Protein AF-A0A024H2S4-F1 (afdb_monomer_lite)

Structure (mmCIF, N/CA/C/O backbone):
data_AF-A0A024H2S4-F1
#
_entry.id   AF-A0A024H2S4-F1
#
loop_
_atom_site.group_PDB
_atom_site.id
_atom_site.type_symbol
_atom_site.label_atom_id
_atom_site.label_alt_id
_atom_site.label_comp_id
_atom_site.label_asym_id
_atom_site.label_entity_id
_atom_site.label_seq_id
_atom_site.pdbx_PDB_ins_code
_atom_site.Cartn_x
_atom_site.Cartn_y
_atom_site.Cartn_z
_atom_site.occupancy
_atom_site.B_iso_or_equiv
_atom_site.auth_seq_id
_atom_site.auth_comp_id
_atom_site.auth_asym_id
_atom_site.auth_atom_id
_atom_site.pdbx_PDB_model_num
ATOM 1 N N . MET A 1 1 ? -3.985 2.966 -21.487 1.00 34.06 1 MET A N 1
ATOM 2 C CA . MET A 1 1 ? -3.892 1.586 -22.014 1.00 34.06 1 MET A CA 1
ATOM 3 C C . MET A 1 1 ? -3.085 0.798 -20.993 1.00 34.06 1 MET A C 1
ATOM 5 O O . MET A 1 1 ? -1.901 1.056 -20.863 1.00 34.06 1 MET A O 1
ATOM 9 N N . VAL A 1 2 ? -3.737 -0.031 -20.172 1.00 45.00 2 VAL A N 1
ATOM 10 C CA . VAL A 1 2 ? -3.063 -0.797 -19.108 1.00 45.00 2 VAL A CA 1
ATOM 11 C C . VAL A 1 2 ? -2.401 -2.005 -19.764 1.00 45.00 2 VAL A C 1
ATOM 13 O O . VAL A 1 2 ? -3.097 -2.835 -20.349 1.00 45.00 2 VAL A O 1
ATOM 16 N N . SER A 1 3 ? -1.070 -2.065 -19.734 1.00 44.25 3 SER A N 1
ATOM 17 C CA . SER A 1 3 ? -0.291 -3.167 -20.304 1.00 44.25 3 SER A CA 1
ATOM 18 C C . SER A 1 3 ? -0.513 -4.434 -19.476 1.00 44.25 3 SER A C 1
ATOM 20 O O . SER A 1 3 ? 0.193 -4.680 -18.503 1.00 44.25 3 SER A O 1
ATOM 22 N N . ARG A 1 4 ? -1.513 -5.236 -19.846 1.00 54.16 4 ARG A N 1
ATOM 23 C CA . ARG A 1 4 ? -1.665 -6.604 -19.339 1.00 54.16 4 ARG A CA 1
ATOM 24 C C . ARG A 1 4 ? -0.560 -7.465 -19.973 1.00 54.16 4 ARG A C 1
ATOM 26 O O . ARG A 1 4 ? -0.227 -7.255 -21.134 1.00 54.16 4 ARG A O 1
ATOM 33 N N . ASP A 1 5 ? 0.036 -8.369 -19.195 1.00 61.09 5 ASP A N 1
ATOM 34 C CA . ASP A 1 5 ? 1.024 -9.376 -19.638 1.00 61.09 5 ASP A CA 1
ATOM 35 C C . ASP A 1 5 ? 2.490 -8.941 -19.865 1.00 61.09 5 ASP A C 1
ATOM 37 O O . ASP A 1 5 ? 3.237 -9.627 -20.564 1.00 61.09 5 ASP A O 1
ATOM 41 N N . ARG A 1 6 ? 2.964 -7.855 -19.237 1.00 72.56 6 ARG A N 1
ATOM 42 C CA . ARG A 1 6 ? 4.378 -7.434 -19.328 1.00 72.56 6 ARG A CA 1
ATOM 43 C C . ARG A 1 6 ? 5.172 -7.738 -18.053 1.00 72.56 6 ARG A C 1
ATOM 45 O O . ARG A 1 6 ? 4.699 -7.512 -16.945 1.00 72.56 6 ARG A O 1
ATOM 52 N N . PHE A 1 7 ? 6.401 -8.229 -18.229 1.00 78.62 7 PHE A N 1
ATOM 53 C CA . PHE A 1 7 ? 7.403 -8.308 -17.166 1.00 78.62 7 PHE A CA 1
ATOM 54 C C . PHE A 1 7 ? 8.034 -6.936 -16.923 1.00 78.62 7 PHE A C 1
ATOM 56 O O . PHE A 1 7 ? 8.506 -6.310 -17.873 1.00 78.62 7 PHE A O 1
ATOM 63 N N . VAL A 1 8 ? 8.076 -6.508 -15.662 1.00 81.12 8 VAL A N 1
ATOM 64 C CA . VAL A 1 8 ? 8.653 -5.223 -15.261 1.00 81.12 8 VAL A CA 1
ATOM 65 C C . VAL A 1 8 ? 9.891 -5.469 -14.409 1.00 81.12 8 VAL A C 1
ATOM 67 O O . VAL A 1 8 ? 9.797 -6.091 -13.351 1.00 81.12 8 VAL A O 1
ATOM 70 N N . SER A 1 9 ? 11.048 -4.995 -14.875 1.00 85.38 9 SER A N 1
ATOM 71 C CA . SER A 1 9 ? 12.319 -5.092 -14.141 1.00 85.38 9 SER A CA 1
ATOM 72 C C . SER A 1 9 ? 12.589 -3.801 -13.389 1.00 85.38 9 SER A C 1
ATOM 74 O O . SER A 1 9 ? 12.451 -2.736 -13.988 1.00 85.38 9 SER A O 1
ATOM 76 N N . LYS A 1 10 ? 13.024 -3.906 -12.128 1.00 86.00 10 LYS A N 1
ATOM 77 C CA . LYS A 1 10 ? 13.322 -2.759 -11.255 1.00 86.00 10 LYS A CA 1
ATOM 78 C C . LYS A 1 10 ? 12.230 -1.676 -11.299 1.00 86.00 10 LYS A C 1
ATOM 80 O O . LYS A 1 10 ? 12.514 -0.531 -11.651 1.00 86.00 10 LYS A O 1
ATOM 85 N N . PRO A 1 11 ? 10.964 -2.049 -11.051 1.00 88.56 11 PRO A N 1
ATOM 86 C CA . PRO A 1 11 ? 9.894 -1.074 -10.942 1.00 88.56 11 PRO A CA 1
ATOM 87 C C . PRO A 1 11 ? 10.147 -0.096 -9.794 1.00 88.56 11 PRO A C 1
ATOM 89 O O . PRO A 1 11 ? 10.623 -0.482 -8.728 1.00 88.56 11 PRO A O 1
ATOM 92 N N . HIS A 1 12 ? 9.712 1.140 -9.997 1.00 90.06 12 HIS A N 1
ATOM 93 C CA . HIS A 1 12 ? 9.472 2.104 -8.937 1.00 90.06 12 HIS A CA 1
ATOM 94 C C . HIS A 1 12 ? 7.982 2.454 -8.977 1.00 90.06 12 HIS A C 1
ATOM 96 O O . HIS A 1 12 ? 7.507 3.126 -9.895 1.00 90.06 12 HIS A O 1
ATOM 102 N N . LEU A 1 13 ? 7.227 1.914 -8.024 1.00 90.75 13 LEU A N 1
ATOM 103 C CA . LEU A 1 13 ? 5.778 2.061 -7.946 1.00 90.75 13 LEU A CA 1
ATOM 104 C C . LEU A 1 13 ? 5.420 2.908 -6.731 1.00 90.75 13 LEU A C 1
ATOM 106 O O . LEU A 1 13 ? 5.678 2.510 -5.603 1.00 90.75 13 LEU A O 1
ATOM 110 N N . ILE A 1 14 ? 4.789 4.047 -6.973 1.00 92.31 14 ILE A N 1
ATOM 111 C CA . ILE A 1 14 ? 4.238 4.920 -5.940 1.00 92.31 14 ILE A CA 1
ATOM 112 C C . ILE A 1 14 ? 2.731 4.693 -5.910 1.00 92.31 14 ILE A C 1
ATOM 114 O O . ILE A 1 14 ? 2.076 4.758 -6.952 1.00 92.31 14 ILE A O 1
ATOM 118 N N . VAL A 1 15 ? 2.187 4.413 -4.732 1.00 93.69 15 VAL A N 1
ATOM 119 C CA . VAL A 1 15 ? 0.759 4.231 -4.477 1.00 93.69 15 VAL A CA 1
ATOM 120 C C . VAL A 1 15 ? 0.326 5.267 -3.451 1.00 93.69 15 VAL A C 1
ATOM 122 O O . VAL A 1 15 ? 0.840 5.292 -2.336 1.00 93.69 15 VAL A O 1
ATOM 125 N N . THR A 1 16 ? -0.631 6.109 -3.818 1.00 93.38 16 THR A N 1
ATOM 126 C CA . THR A 1 16 ? -1.134 7.195 -2.980 1.00 93.38 16 THR A CA 1
ATOM 127 C C . THR A 1 16 ? -2.583 6.920 -2.603 1.00 93.38 16 THR A C 1
ATOM 129 O O . THR A 1 16 ? -3.462 6.837 -3.461 1.00 93.38 16 THR A O 1
ATOM 132 N N . PHE A 1 17 ? -2.837 6.789 -1.306 1.00 93.88 17 PHE A N 1
ATOM 133 C CA . PHE A 1 17 ? -4.153 6.628 -0.704 1.00 93.88 17 PHE A CA 1
ATOM 134 C C . PHE A 1 17 ? -4.661 7.995 -0.252 1.00 93.88 17 PHE A C 1
ATOM 136 O O . PHE A 1 17 ? -4.113 8.598 0.672 1.00 93.88 17 PHE A O 1
ATOM 143 N N . HIS A 1 18 ? -5.706 8.490 -0.910 1.00 93.69 18 HIS A N 1
ATOM 144 C CA . HIS A 1 18 ? -6.192 9.841 -0.661 1.00 93.69 18 HIS A CA 1
ATOM 145 C C . HIS A 1 18 ? -7.084 9.920 0.575 1.00 93.69 18 HIS A C 1
ATOM 147 O O . HIS A 1 18 ? -8.011 9.118 0.723 1.00 93.69 18 HIS A O 1
ATOM 153 N N . GLY A 1 19 ? -6.847 10.922 1.426 1.00 90.38 19 GLY A N 1
ATOM 154 C CA . GLY A 1 19 ? -7.596 11.089 2.677 1.00 90.38 19 GLY A CA 1
ATOM 155 C C . GLY A 1 19 ? -7.354 9.957 3.681 1.00 90.38 19 GLY A C 1
ATOM 156 O O . GLY A 1 19 ? -8.249 9.599 4.451 1.00 90.38 19 GLY A O 1
ATOM 157 N N . CYS A 1 20 ? -6.158 9.376 3.650 1.00 90.25 20 CYS A N 1
ATOM 158 C CA . CYS A 1 20 ? -5.733 8.289 4.522 1.00 90.25 20 CYS A CA 1
ATOM 159 C C . CYS A 1 20 ? -4.508 8.690 5.343 1.00 90.25 20 CYS A C 1
ATOM 161 O O . CYS A 1 20 ? -3.792 9.635 5.013 1.00 90.25 20 CYS A O 1
ATOM 163 N N . GLU A 1 21 ? -4.267 7.943 6.411 1.00 89.19 21 GLU A N 1
ATOM 164 C CA . GLU A 1 21 ? -3.018 7.957 7.162 1.00 89.19 21 GLU A CA 1
ATOM 165 C C . GLU A 1 21 ? -2.454 6.540 7.289 1.00 89.19 21 GLU A C 1
ATOM 167 O O . GLU A 1 21 ? -3.194 5.556 7.331 1.00 89.19 21 GLU A O 1
ATOM 172 N N . LEU A 1 22 ? -1.131 6.452 7.319 1.00 82.62 22 LEU A N 1
ATOM 173 C CA . LEU A 1 22 ? -0.359 5.244 7.555 1.00 82.62 22 LEU A CA 1
ATOM 174 C C . LEU A 1 22 ? 0.161 5.254 8.985 1.00 82.62 22 LEU A C 1
ATOM 176 O O . LEU A 1 22 ? 0.751 6.243 9.429 1.00 82.62 22 LEU A O 1
ATOM 180 N N . VAL A 1 23 ? -0.032 4.136 9.672 1.00 80.56 23 VAL A N 1
ATOM 181 C CA . VAL A 1 23 ? 0.495 3.877 11.012 1.00 80.56 23 VAL A CA 1
ATOM 182 C C . VAL A 1 23 ? 1.378 2.641 10.938 1.00 80.56 23 VAL A C 1
ATOM 184 O O . VAL A 1 23 ? 1.030 1.683 10.250 1.00 80.56 23 VAL A O 1
ATOM 187 N N . ASP A 1 24 ? 2.513 2.655 11.631 1.00 75.00 24 ASP A N 1
ATOM 188 C CA . ASP A 1 24 ? 3.392 1.488 11.695 1.00 75.00 24 ASP A CA 1
ATOM 189 C C . ASP A 1 24 ? 2.652 0.303 12.321 1.00 75.00 24 ASP A C 1
ATOM 191 O O . ASP A 1 24 ? 1.941 0.448 13.322 1.00 75.00 24 ASP A O 1
ATOM 195 N N . HIS A 1 25 ? 2.808 -0.879 11.728 1.00 73.00 25 HIS A N 1
ATOM 196 C CA . HIS A 1 25 ? 2.231 -2.083 12.299 1.00 73.00 25 HIS A CA 1
ATOM 197 C C . HIS A 1 25 ? 3.036 -2.511 13.535 1.00 73.00 25 HIS A C 1
ATOM 199 O O . HIS A 1 25 ? 4.235 -2.795 13.463 1.00 73.00 25 HIS A O 1
ATOM 205 N N . LEU A 1 26 ? 2.355 -2.569 14.678 1.00 67.25 26 LEU A N 1
ATOM 206 C CA . LEU A 1 26 ? 2.884 -3.129 15.917 1.00 67.25 26 LEU A CA 1
ATOM 207 C C . LEU A 1 26 ? 2.254 -4.497 16.146 1.00 67.25 26 LEU A C 1
ATOM 209 O O . LEU A 1 26 ? 1.039 -4.650 16.015 1.00 67.25 26 LEU A O 1
ATOM 213 N N . ASP A 1 27 ? 3.087 -5.473 16.506 1.00 62.66 27 ASP A N 1
ATOM 214 C CA . ASP A 1 27 ? 2.578 -6.775 16.917 1.00 62.66 27 ASP A CA 1
ATOM 215 C C . ASP A 1 27 ? 1.781 -6.597 18.219 1.00 62.66 27 ASP A C 1
ATOM 217 O O . ASP A 1 27 ? 2.270 -5.914 19.127 1.00 62.66 27 ASP A O 1
ATOM 221 N N . PRO A 1 28 ? 0.577 -7.179 18.347 1.00 61.41 28 PRO A N 1
ATOM 222 C CA . PRO A 1 28 ? -0.147 -7.198 19.613 1.00 61.41 28 PRO A CA 1
ATOM 223 C C . PRO A 1 28 ? 0.703 -7.700 20.790 1.00 61.41 28 PRO A C 1
ATOM 225 O O . PRO A 1 28 ? 0.543 -7.201 21.903 1.00 61.41 28 PRO A O 1
ATOM 228 N N . ASP A 1 29 ? 1.627 -8.636 20.550 1.00 60.16 29 ASP A N 1
ATOM 229 C CA . ASP A 1 29 ? 2.511 -9.179 21.588 1.00 60.16 29 ASP A CA 1
ATOM 230 C C . ASP A 1 29 ? 3.612 -8.186 22.028 1.00 60.16 29 ASP A C 1
ATOM 232 O O . ASP A 1 29 ? 4.142 -8.307 23.134 1.00 60.16 29 ASP A O 1
ATOM 236 N N . ASP A 1 30 ? 3.912 -7.168 21.210 1.00 58.41 30 ASP A N 1
ATOM 237 C CA . ASP A 1 30 ? 4.890 -6.101 21.486 1.00 58.41 30 ASP A CA 1
ATOM 238 C C . ASP A 1 30 ? 4.237 -4.823 22.062 1.00 58.41 30 ASP A C 1
ATOM 240 O O . ASP A 1 30 ? 4.917 -3.823 22.320 1.00 58.41 30 ASP A O 1
ATOM 244 N N . ALA A 1 31 ? 2.913 -4.817 22.250 1.00 56.69 31 ALA A N 1
ATOM 245 C CA . ALA A 1 31 ? 2.181 -3.647 22.722 1.00 56.69 31 ALA A CA 1
ATOM 246 C C . ALA A 1 31 ? 2.496 -3.333 24.200 1.00 56.69 31 ALA A C 1
ATOM 248 O O . ALA A 1 31 ? 2.168 -4.094 25.110 1.00 56.69 31 ALA A O 1
ATOM 249 N N . ASP A 1 32 ? 3.093 -2.166 24.459 1.00 59.75 32 ASP A N 1
ATOM 250 C CA . ASP A 1 32 ? 3.321 -1.652 25.814 1.00 59.75 32 ASP A CA 1
ATOM 251 C C . ASP A 1 32 ? 2.024 -1.046 26.384 1.00 59.75 32 ASP A C 1
ATOM 253 O O . ASP A 1 32 ? 1.683 0.116 26.142 1.00 59.75 32 ASP A O 1
ATOM 257 N N . TYR A 1 33 ? 1.272 -1.855 27.133 1.00 54.03 33 TYR A N 1
ATOM 258 C CA . TYR A 1 33 ? -0.027 -1.490 27.712 1.00 54.03 33 TYR A CA 1
ATOM 259 C C . TYR A 1 33 ? 0.027 -0.279 28.653 1.00 54.03 33 TYR A C 1
ATOM 261 O O . TYR A 1 33 ? -0.964 0.446 28.766 1.00 54.03 33 TYR A O 1
ATOM 269 N N . GLU A 1 34 ? 1.171 -0.021 29.293 1.00 56.34 34 GLU A N 1
ATOM 270 C CA . GLU A 1 34 ? 1.358 1.145 30.166 1.00 56.34 34 GLU A CA 1
ATOM 271 C C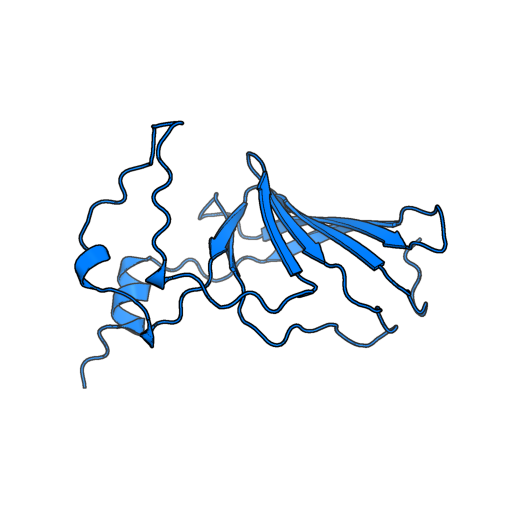 . GLU A 1 34 ? 1.355 2.459 29.361 1.00 56.34 34 GLU A C 1
ATOM 273 O O . GLU A 1 34 ? 1.024 3.513 29.899 1.00 56.34 34 GLU A O 1
ATOM 278 N N . LYS A 1 35 ? 1.630 2.412 28.047 1.00 55.09 35 LYS A N 1
ATOM 279 C CA . LYS A 1 35 ? 1.521 3.571 27.141 1.00 55.09 35 LYS A CA 1
ATOM 280 C C . LYS A 1 35 ? 0.122 3.764 26.554 1.00 55.09 35 LYS A C 1
ATOM 282 O O . LYS A 1 35 ? -0.200 4.867 26.120 1.00 55.09 35 LYS A O 1
ATOM 287 N N . ALA A 1 36 ? -0.738 2.743 26.566 1.00 52.38 36 ALA A N 1
ATOM 288 C CA . ALA A 1 36 ? -2.102 2.831 26.024 1.00 52.38 36 ALA A CA 1
ATOM 289 C C . ALA A 1 36 ? -3.049 3.710 26.873 1.00 52.38 36 ALA A C 1
ATOM 291 O O . ALA A 1 36 ? -4.121 4.101 26.410 1.00 52.38 36 ALA A O 1
ATOM 292 N N . VAL A 1 37 ? -2.659 4.028 28.113 1.00 46.78 37 VAL A N 1
ATOM 293 C CA . VAL A 1 37 ? -3.380 4.923 29.039 1.00 46.78 37 VAL A CA 1
ATOM 294 C C . VAL A 1 37 ? -2.884 6.368 29.012 1.00 46.78 37 VAL A C 1
ATOM 296 O O . VAL A 1 37 ? -3.545 7.238 29.588 1.00 46.78 37 VAL A O 1
ATOM 299 N N . GLU A 1 38 ? -1.771 6.668 28.339 1.00 43.12 38 GLU A N 1
ATOM 300 C CA . GLU A 1 38 ? -1.374 8.060 28.161 1.00 43.12 38 GLU A CA 1
ATOM 301 C C . GLU A 1 38 ? -2.243 8.700 27.067 1.00 43.12 38 GLU A C 1
ATOM 303 O O . GLU A 1 38 ? -2.361 8.153 25.967 1.00 43.12 38 GLU A O 1
ATOM 308 N N . PRO A 1 39 ? -2.895 9.851 27.336 1.00 36.81 39 PRO A N 1
ATOM 309 C CA . PRO A 1 39 ? -3.648 10.562 26.315 1.00 36.81 39 PRO A CA 1
ATOM 310 C C . PRO A 1 39 ? -2.720 10.798 25.132 1.00 36.81 39 PRO A C 1
ATOM 312 O O . PRO A 1 39 ? -1.623 11.316 25.335 1.00 36.81 39 PRO A O 1
ATOM 315 N N . VAL A 1 40 ? -3.154 10.444 23.919 1.00 43.12 40 VAL A N 1
ATOM 316 C CA . VAL A 1 40 ? -2.422 10.730 22.680 1.00 43.12 40 VAL A CA 1
ATOM 317 C C . VAL A 1 40 ? -2.217 12.243 22.598 1.00 43.12 40 VAL A C 1
ATOM 319 O O . VAL A 1 40 ? -3.068 12.996 22.116 1.00 43.12 40 VAL A O 1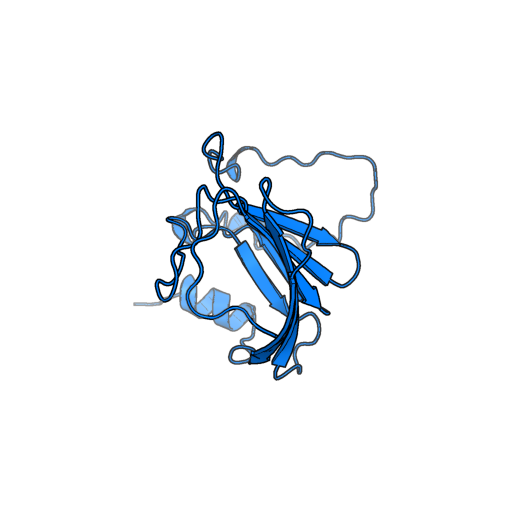
ATOM 322 N N . LEU A 1 41 ? -1.100 12.719 23.143 1.00 35.53 41 LEU A N 1
ATOM 323 C CA . LEU A 1 41 ? -0.683 14.100 23.048 1.00 35.53 41 LEU A CA 1
ATOM 324 C C . LEU A 1 41 ? -0.290 14.288 21.592 1.00 35.53 41 LEU A C 1
ATOM 326 O O . LEU A 1 41 ? 0.773 13.848 21.164 1.00 35.53 41 LEU A O 1
ATOM 330 N N . ARG A 1 42 ? -1.179 14.927 20.823 1.00 36.75 42 ARG A N 1
ATOM 331 C CA . ARG A 1 42 ? -0.864 15.422 19.482 1.00 36.75 42 ARG A CA 1
ATOM 332 C C . ARG A 1 42 ? 0.446 16.195 19.578 1.00 36.75 42 ARG A C 1
ATOM 334 O O . ARG A 1 42 ? 0.473 17.276 20.171 1.00 36.75 42 ARG A O 1
ATOM 341 N N . SER A 1 43 ? 1.522 15.636 19.030 1.00 35.47 43 SER A N 1
ATOM 342 C CA . SER A 1 43 ? 2.841 16.255 19.045 1.00 35.47 43 SER A CA 1
ATOM 343 C C . SER A 1 43 ? 2.792 17.534 18.214 1.00 35.47 43 SER A C 1
ATOM 345 O O . SER A 1 43 ? 2.963 17.527 16.999 1.00 35.47 43 SER A O 1
ATOM 347 N N . THR A 1 44 ? 2.512 18.647 18.883 1.00 36.41 44 THR A N 1
ATOM 348 C CA . THR A 1 44 ? 2.665 19.993 18.341 1.00 36.41 44 THR A CA 1
ATOM 349 C C . THR A 1 44 ? 4.001 20.526 18.847 1.00 36.41 44 THR A C 1
ATOM 351 O O . THR A 1 44 ? 4.028 21.398 19.707 1.00 36.41 44 THR A O 1
ATOM 354 N N . ASP A 1 45 ? 5.118 19.956 18.387 1.00 32.62 45 ASP A N 1
ATOM 355 C CA . ASP A 1 45 ? 6.433 20.580 18.575 1.00 32.62 45 ASP A CA 1
ATOM 356 C C . ASP A 1 45 ? 7.423 20.142 17.470 1.00 32.62 45 ASP A C 1
ATOM 358 O O . ASP A 1 45 ? 7.686 18.943 17.345 1.00 32.62 45 ASP A O 1
ATOM 362 N N . PRO A 1 46 ? 7.987 21.060 16.656 1.00 40.53 46 PRO A N 1
ATOM 363 C CA . PRO A 1 46 ? 8.834 20.719 15.509 1.00 40.53 46 PRO A CA 1
ATOM 364 C C . PRO A 1 46 ? 10.268 20.262 15.844 1.00 40.53 46 PRO A C 1
ATOM 366 O O . PRO A 1 46 ? 11.063 20.105 14.919 1.00 40.53 46 PRO A O 1
ATOM 369 N N . LEU A 1 47 ? 10.659 20.119 17.121 1.00 42.06 47 LEU A N 1
ATOM 370 C CA . LEU A 1 47 ? 12.083 20.014 17.503 1.00 42.06 47 LEU A CA 1
ATOM 371 C C . LEU A 1 47 ? 12.448 18.949 18.562 1.00 42.06 47 LEU A C 1
ATOM 373 O O . LEU A 1 47 ? 13.475 19.085 19.233 1.00 42.06 47 LEU A O 1
ATOM 377 N N . ARG A 1 48 ? 11.703 17.844 18.699 1.00 35.78 48 ARG A N 1
ATOM 378 C CA . ARG A 1 48 ? 12.152 16.695 19.519 1.00 35.78 48 ARG A CA 1
ATOM 379 C C . ARG A 1 48 ? 12.111 15.361 18.764 1.00 35.78 48 ARG A C 1
ATOM 381 O O . ARG A 1 48 ? 11.041 14.978 18.306 1.00 35.78 48 ARG A O 1
ATOM 388 N N . PRO A 1 49 ? 13.225 14.603 18.706 1.00 40.19 49 PRO A N 1
ATOM 389 C CA . PRO A 1 49 ? 13.204 13.225 18.251 1.00 40.19 49 PRO A CA 1
ATOM 390 C C . PRO A 1 49 ? 12.833 12.328 19.438 1.00 40.19 49 PRO A C 1
ATOM 392 O O . PRO A 1 49 ? 13.693 11.936 20.225 1.00 40.19 49 PRO A O 1
ATOM 395 N N . ALA A 1 50 ? 11.549 12.023 19.599 1.00 39.25 50 ALA A N 1
ATOM 396 C CA . ALA A 1 50 ? 11.124 10.906 20.437 1.00 39.25 50 ALA A CA 1
ATOM 397 C C . ALA A 1 50 ? 11.250 9.616 19.611 1.00 39.25 50 ALA A C 1
ATOM 399 O O . ALA A 1 50 ? 10.255 9.047 19.182 1.00 39.25 50 ALA A O 1
ATOM 400 N N . PHE A 1 51 ? 12.484 9.196 19.313 1.00 36.69 51 PHE A N 1
ATOM 401 C CA . PHE A 1 51 ? 12.707 7.853 18.781 1.00 36.69 51 PHE A CA 1
ATOM 402 C C . PHE A 1 51 ? 12.638 6.881 19.952 1.00 36.69 51 PHE A C 1
ATOM 404 O O . PHE A 1 51 ? 13.565 6.805 20.762 1.00 36.69 51 PHE A O 1
ATOM 411 N N . ASP A 1 52 ? 11.515 6.181 20.061 1.00 41.50 52 ASP A N 1
ATOM 412 C CA . ASP A 1 52 ? 11.413 4.998 20.896 1.00 41.50 52 ASP A CA 1
ATOM 413 C C . ASP A 1 52 ? 12.125 3.847 20.175 1.00 41.50 52 ASP A C 1
ATOM 415 O O . ASP A 1 52 ? 11.665 3.346 19.154 1.00 41.50 52 ASP A O 1
ATOM 419 N N . TYR A 1 53 ? 13.318 3.480 20.644 1.00 38.53 53 TYR A N 1
ATOM 420 C CA . TYR A 1 53 ? 14.152 2.482 19.969 1.00 38.53 53 TYR A CA 1
ATOM 421 C C . TYR A 1 53 ? 13.624 1.049 20.143 1.00 38.53 53 TYR A C 1
ATOM 423 O O . TYR A 1 53 ? 14.094 0.157 19.441 1.00 38.53 53 TYR A O 1
ATOM 431 N N . SER A 1 54 ? 12.670 0.807 21.053 1.00 39.84 54 SER A N 1
ATOM 432 C CA . SER A 1 54 ? 12.089 -0.527 21.265 1.00 39.84 54 SER A CA 1
ATOM 433 C C . SER A 1 54 ? 11.024 -0.909 20.238 1.00 39.84 54 SER A C 1
ATOM 435 O O . SER A 1 54 ? 10.712 -2.086 20.126 1.00 39.84 54 SER A O 1
ATOM 437 N N . THR A 1 55 ? 10.496 0.047 19.468 1.00 44.69 55 THR A N 1
ATOM 438 C CA . THR A 1 55 ? 9.554 -0.220 18.364 1.00 44.69 55 THR A CA 1
ATOM 439 C C . THR A 1 55 ? 10.252 -0.363 17.011 1.00 44.69 55 THR A C 1
ATOM 441 O O . THR A 1 55 ? 9.609 -0.633 15.998 1.00 44.69 55 THR A O 1
ATOM 444 N N . LEU A 1 56 ? 11.579 -0.193 16.969 1.00 45.94 56 LEU A N 1
ATOM 445 C CA . LEU A 1 56 ? 12.359 -0.326 15.745 1.00 45.94 56 LEU A CA 1
ATOM 446 C C . LEU A 1 56 ? 12.457 -1.803 15.359 1.00 45.94 56 LEU A C 1
ATOM 448 O O . LEU A 1 56 ? 13.379 -2.512 15.772 1.00 45.94 56 LEU A O 1
ATOM 452 N N . ARG A 1 57 ? 11.526 -2.262 14.517 1.00 51.69 57 ARG A N 1
ATOM 453 C CA . ARG A 1 57 ? 11.722 -3.502 13.764 1.00 51.69 57 ARG A CA 1
ATOM 454 C C . ARG A 1 57 ? 13.018 -3.360 12.959 1.00 51.69 57 ARG A C 1
ATOM 456 O O . ARG A 1 57 ? 13.263 -2.291 12.389 1.00 51.69 57 ARG A O 1
ATOM 463 N N . PRO A 1 58 ? 13.887 -4.384 12.920 1.00 50.09 58 PRO A N 1
ATOM 464 C CA . PRO A 1 58 ? 15.078 -4.328 12.092 1.00 50.09 58 PRO A CA 1
ATOM 465 C C . PRO A 1 58 ? 14.634 -4.214 10.633 1.00 50.09 58 PRO A C 1
ATOM 467 O O . PRO A 1 58 ? 14.274 -5.217 10.022 1.00 50.09 58 PRO A O 1
ATOM 470 N N . LEU A 1 59 ? 14.650 -2.996 10.073 1.00 53.62 59 LEU A N 1
ATOM 471 C CA . LEU A 1 59 ? 14.470 -2.817 8.639 1.00 53.62 59 LEU A CA 1
ATOM 472 C C . LEU A 1 59 ? 15.562 -3.636 7.959 1.00 53.62 59 LEU A C 1
ATOM 474 O O . LEU A 1 59 ? 16.760 -3.362 8.109 1.00 53.62 59 LEU A O 1
ATOM 478 N N . ILE A 1 60 ? 15.140 -4.675 7.243 1.00 57.75 60 ILE A N 1
ATOM 479 C CA . ILE A 1 60 ? 16.032 -5.461 6.408 1.00 57.75 60 ILE A CA 1
ATOM 480 C C . ILE A 1 60 ? 16.670 -4.470 5.435 1.00 57.75 60 ILE A C 1
ATOM 482 O O . ILE A 1 60 ? 15.988 -3.683 4.777 1.00 57.75 60 ILE A O 1
ATOM 486 N N . ARG A 1 61 ? 18.005 -4.451 5.396 1.00 56.94 61 ARG A N 1
ATOM 487 C CA . ARG A 1 61 ? 18.736 -3.644 4.419 1.00 56.94 61 ARG A CA 1
ATOM 488 C C . ARG A 1 61 ? 18.218 -4.034 3.031 1.00 56.94 61 ARG A C 1
ATOM 490 O O . ARG A 1 61 ? 18.203 -5.219 2.722 1.00 56.94 61 ARG A O 1
ATOM 497 N N . ASP A 1 62 ? 17.800 -3.043 2.248 1.00 67.00 62 ASP A N 1
ATOM 498 C CA . ASP A 1 62 ? 17.214 -3.216 0.911 1.00 67.00 62 ASP A CA 1
ATOM 499 C C . ASP A 1 62 ? 15.771 -3.777 0.890 1.00 67.00 62 ASP A C 1
ATOM 501 O O . ASP A 1 62 ? 15.343 -4.360 -0.106 1.00 67.00 62 ASP A O 1
ATOM 505 N N . TYR A 1 63 ? 14.994 -3.579 1.965 1.00 80.25 63 TYR A N 1
ATOM 506 C CA . TYR A 1 63 ? 13.559 -3.882 1.969 1.00 80.25 63 TYR A CA 1
ATOM 507 C C . TYR A 1 63 ? 12.809 -3.061 0.896 1.00 80.25 63 TYR A C 1
ATOM 509 O O . TYR A 1 63 ? 12.984 -1.841 0.834 1.00 80.25 63 TYR A O 1
ATOM 517 N N . PRO A 1 64 ? 11.981 -3.689 0.037 1.00 85.75 64 PRO A N 1
ATOM 518 C CA . PRO A 1 64 ? 11.432 -3.043 -1.154 1.00 85.75 64 PRO A CA 1
ATOM 519 C C . PRO A 1 64 ? 10.188 -2.189 -0.886 1.00 85.75 64 PRO A C 1
ATOM 521 O O . PRO A 1 64 ? 9.542 -1.779 -1.845 1.00 85.75 64 PRO A O 1
ATOM 524 N N . VAL A 1 65 ? 9.809 -1.956 0.371 1.00 85.75 65 VAL A N 1
ATOM 525 C CA . VAL A 1 65 ? 8.615 -1.186 0.738 1.00 85.75 65 VAL A CA 1
ATOM 526 C C . VAL A 1 65 ? 9.022 -0.053 1.660 1.00 85.75 65 VAL A C 1
ATOM 528 O O . VAL A 1 65 ? 9.703 -0.259 2.661 1.00 85.75 65 VAL A O 1
ATOM 531 N N . THR A 1 66 ? 8.578 1.152 1.333 1.00 86.25 66 THR A N 1
ATOM 532 C CA . THR A 1 66 ? 8.671 2.315 2.218 1.00 86.25 66 THR A CA 1
ATOM 533 C C . THR A 1 66 ? 7.334 3.038 2.224 1.00 86.25 66 THR A C 1
ATOM 535 O O . THR A 1 66 ? 6.591 2.981 1.245 1.00 86.25 66 THR A O 1
ATOM 538 N N . TRP A 1 67 ? 6.994 3.687 3.331 1.00 88.12 67 TRP A N 1
ATOM 539 C CA . TRP A 1 67 ? 5.709 4.358 3.488 1.00 88.12 67 TRP A CA 1
ATOM 540 C C . TRP A 1 67 ? 5.876 5.674 4.241 1.00 88.12 67 TRP A C 1
ATOM 542 O O . TRP A 1 67 ? 6.792 5.837 5.049 1.00 88.12 67 TRP A O 1
ATOM 552 N N . SER A 1 68 ? 5.017 6.646 3.943 1.00 85.31 68 SER A N 1
ATOM 553 C CA . SER A 1 68 ? 5.031 7.952 4.600 1.00 85.31 68 SER A CA 1
ATOM 554 C C . SER A 1 68 ? 3.676 8.651 4.507 1.00 85.31 68 SER A C 1
ATOM 556 O O . SER A 1 68 ? 2.875 8.381 3.614 1.00 85.31 68 SER A O 1
ATOM 558 N N . ASN A 1 69 ? 3.425 9.582 5.425 1.00 84.50 69 ASN A N 1
ATOM 559 C CA . ASN A 1 69 ? 2.258 10.458 5.371 1.00 84.50 69 ASN A CA 1
ATOM 560 C C . ASN A 1 69 ? 2.637 11.776 4.683 1.00 84.50 69 ASN A C 1
ATOM 562 O O . ASN A 1 69 ? 3.517 12.496 5.158 1.00 84.50 69 ASN A O 1
ATOM 566 N N . CYS A 1 70 ? 1.961 12.103 3.583 1.00 82.19 70 CYS A N 1
ATOM 567 C CA . CYS A 1 70 ? 2.190 13.301 2.781 1.00 82.19 70 CYS A CA 1
ATOM 568 C C . CYS A 1 70 ? 0.949 14.207 2.821 1.00 82.19 70 CYS A C 1
ATOM 570 O O . CYS A 1 70 ? 0.038 14.117 1.999 1.00 82.19 70 CYS A O 1
ATOM 572 N N . GLY A 1 71 ? 0.904 15.104 3.810 1.00 86.88 71 GLY A N 1
ATOM 573 C CA . GLY A 1 71 ? -0.223 16.017 4.000 1.00 86.88 71 GLY A CA 1
ATOM 574 C C . GLY A 1 71 ? -1.513 15.270 4.346 1.00 86.88 71 GLY A C 1
ATOM 575 O O . GLY A 1 71 ? -1.621 14.674 5.420 1.00 86.88 71 GLY A O 1
ATOM 576 N N . GLU A 1 72 ? -2.501 15.327 3.449 1.00 86.81 72 GLU A N 1
ATOM 577 C CA . GLU A 1 72 ? -3.768 14.617 3.645 1.00 86.81 72 GLU A CA 1
ATOM 578 C C . GLU A 1 72 ? -3.762 13.163 3.165 1.00 86.81 72 GLU A C 1
ATOM 580 O O . GLU A 1 72 ? -4.685 12.420 3.502 1.00 86.81 72 GLU A O 1
ATOM 585 N N . ASP A 1 73 ? -2.704 12.755 2.471 1.00 89.06 73 ASP A N 1
ATOM 586 C CA . ASP A 1 73 ? -2.624 11.474 1.788 1.00 89.06 73 ASP A CA 1
ATOM 587 C C . ASP A 1 73 ? -1.545 10.573 2.397 1.00 89.06 73 ASP A C 1
ATOM 589 O O . ASP A 1 73 ? -0.555 11.027 2.979 1.00 89.06 73 ASP A O 1
ATOM 593 N N . ALA A 1 74 ? -1.735 9.273 2.221 1.00 88.31 74 ALA A N 1
ATOM 594 C CA . ALA A 1 74 ? -0.788 8.236 2.593 1.00 88.31 74 ALA A CA 1
ATOM 595 C C . ALA A 1 74 ? -0.062 7.744 1.337 1.00 88.31 74 ALA A C 1
ATOM 597 O O . ALA A 1 74 ? -0.707 7.380 0.356 1.00 88.31 74 ALA A O 1
ATOM 598 N N . GLU A 1 75 ? 1.268 7.714 1.354 1.00 90.00 75 GLU A N 1
ATOM 599 C CA . GLU A 1 75 ? 2.085 7.273 0.225 1.00 90.00 75 GLU A CA 1
ATOM 600 C C . GLU A 1 75 ? 2.862 6.006 0.578 1.00 90.00 75 GLU A C 1
ATOM 602 O O . GLU A 1 75 ? 3.540 5.936 1.603 1.00 90.00 75 GLU A O 1
ATOM 607 N N . VAL A 1 76 ? 2.783 5.013 -0.305 1.00 88.62 76 VAL A N 1
ATOM 608 C CA . VAL A 1 76 ? 3.552 3.772 -0.244 1.00 88.62 76 VAL A CA 1
ATOM 609 C C . VAL A 1 76 ? 4.391 3.669 -1.508 1.00 88.62 76 VAL A C 1
ATOM 611 O O . VAL A 1 76 ? 3.865 3.712 -2.619 1.00 88.62 76 VAL A O 1
ATOM 614 N N . VAL A 1 77 ? 5.695 3.490 -1.342 1.00 89.06 77 VAL A N 1
ATOM 615 C CA . VAL A 1 77 ? 6.646 3.306 -2.435 1.00 89.06 77 VAL A CA 1
ATOM 616 C C . VAL A 1 77 ? 7.161 1.874 -2.415 1.00 89.06 77 VAL A C 1
ATOM 618 O O . VAL A 1 77 ? 7.718 1.407 -1.422 1.00 89.06 77 VAL A O 1
ATOM 621 N N . LEU A 1 78 ? 6.977 1.190 -3.541 1.00 89.25 78 LEU A N 1
ATOM 622 C CA . LEU A 1 78 ? 7.399 -0.178 -3.790 1.00 89.25 78 LEU A CA 1
ATOM 623 C C . LEU A 1 78 ? 8.541 -0.187 -4.811 1.00 89.25 78 LEU A C 1
ATOM 625 O O . LEU A 1 78 ? 8.371 0.224 -5.961 1.00 89.25 78 LEU A O 1
ATOM 629 N N . THR A 1 79 ? 9.688 -0.721 -4.402 1.00 89.62 79 THR A N 1
ATOM 630 C CA . THR A 1 79 ? 10.886 -0.913 -5.230 1.00 89.62 79 THR A CA 1
ATOM 631 C C . THR A 1 79 ? 11.356 -2.376 -5.239 1.00 89.62 79 THR A C 1
ATOM 633 O O . THR A 1 79 ? 12.494 -2.660 -4.853 1.00 89.62 79 THR A O 1
ATOM 636 N N . PRO A 1 80 ? 10.509 -3.351 -5.627 1.00 87.25 80 PRO A N 1
ATOM 637 C CA . PRO A 1 80 ? 10.935 -4.741 -5.725 1.00 87.25 80 PRO A CA 1
ATOM 638 C C . PRO A 1 80 ? 11.875 -4.952 -6.913 1.00 87.25 80 PRO A C 1
ATOM 640 O O . PRO A 1 80 ? 11.930 -4.157 -7.848 1.00 87.25 80 PRO A O 1
ATOM 643 N N . GLU A 1 81 ? 12.567 -6.091 -6.942 1.00 86.06 81 GLU A N 1
ATOM 644 C CA . GLU A 1 81 ? 13.419 -6.430 -8.087 1.00 86.06 81 GLU A CA 1
ATOM 645 C C . GLU A 1 81 ? 12.619 -6.585 -9.389 1.00 86.06 81 GLU A C 1
ATOM 647 O O . GLU A 1 81 ? 13.115 -6.265 -10.475 1.00 86.06 81 GLU A O 1
ATOM 652 N N . SER A 1 82 ? 11.381 -7.091 -9.303 1.00 85.00 82 SER A N 1
ATOM 653 C CA . SER A 1 82 ? 10.516 -7.226 -10.472 1.00 85.00 82 SER A CA 1
ATOM 654 C C . SER A 1 82 ? 9.033 -7.440 -10.163 1.00 85.00 82 SER A C 1
ATOM 656 O O . SER A 1 82 ? 8.688 -8.048 -9.151 1.00 85.00 82 SER A O 1
ATOM 658 N N . PHE A 1 83 ? 8.168 -7.043 -11.105 1.00 84.88 83 PHE A N 1
ATOM 659 C CA . PHE A 1 83 ? 6.773 -7.489 -11.168 1.00 84.88 83 PHE A CA 1
ATOM 660 C C . PHE A 1 83 ? 6.581 -8.498 -12.304 1.00 84.88 83 PHE A C 1
ATOM 662 O O . PHE A 1 83 ? 6.934 -8.252 -13.465 1.00 84.88 83 PHE A O 1
ATOM 669 N N . ARG A 1 84 ? 6.015 -9.662 -11.966 1.00 83.25 84 ARG A N 1
ATOM 670 C CA . ARG A 1 84 ? 5.670 -10.716 -12.925 1.00 83.25 84 ARG A CA 1
ATOM 671 C C . ARG A 1 84 ? 4.211 -10.544 -13.364 1.00 83.25 84 ARG A C 1
ATOM 673 O O . ARG A 1 84 ? 3.353 -10.280 -12.525 1.00 83.25 84 ARG A O 1
ATOM 680 N N . PRO A 1 85 ? 3.902 -10.709 -14.659 1.00 77.31 85 PRO A N 1
ATOM 681 C CA . PRO A 1 85 ? 2.529 -10.613 -15.127 1.00 77.31 85 PRO A CA 1
ATOM 682 C C . PRO A 1 85 ? 1.673 -11.718 -14.504 1.00 77.31 85 PRO A C 1
ATOM 684 O O . PRO A 1 85 ? 2.109 -12.864 -14.412 1.00 77.31 85 PRO A O 1
ATOM 687 N N . ASN A 1 86 ? 0.444 -11.371 -14.118 1.00 73.94 86 ASN A N 1
ATOM 688 C CA . ASN A 1 86 ? -0.559 -12.294 -13.570 1.00 73.94 86 ASN A CA 1
ATOM 689 C C . ASN A 1 86 ? -0.145 -13.015 -12.275 1.00 73.94 86 ASN A C 1
ATOM 691 O O . ASN A 1 86 ? -0.773 -14.003 -11.898 1.00 73.94 86 ASN A O 1
ATOM 695 N N . VAL A 1 87 ? 0.883 -12.520 -11.583 1.00 80.25 87 VAL A N 1
ATOM 696 C CA . VAL A 1 87 ? 1.306 -13.024 -10.276 1.00 80.25 87 VAL A CA 1
ATOM 697 C C . VAL A 1 87 ? 1.165 -11.885 -9.270 1.00 80.25 87 VAL A C 1
ATOM 699 O O . VAL A 1 87 ? 1.815 -10.854 -9.451 1.00 80.25 87 VAL A O 1
ATOM 702 N N . PRO A 1 88 ? 0.323 -12.036 -8.231 1.00 81.50 88 PRO A N 1
ATOM 703 C CA . PRO A 1 88 ? 0.275 -11.080 -7.137 1.00 81.50 88 PRO A CA 1
ATOM 704 C C . PRO A 1 88 ? 1.658 -10.930 -6.512 1.00 81.50 88 PRO A C 1
ATOM 706 O O . PRO A 1 88 ? 2.326 -11.922 -6.215 1.00 81.50 88 PRO A O 1
ATOM 709 N N . TRP A 1 89 ? 2.086 -9.689 -6.329 1.00 84.81 89 TRP A N 1
ATOM 710 C CA . TRP A 1 89 ? 3.268 -9.399 -5.536 1.00 84.81 89 TRP A CA 1
ATOM 711 C C . TRP A 1 89 ? 2.872 -9.341 -4.058 1.00 84.81 89 TRP A C 1
ATOM 713 O O . TRP A 1 89 ? 1.815 -8.801 -3.733 1.00 84.81 89 TRP A O 1
ATOM 723 N N . MET A 1 90 ? 3.696 -9.918 -3.186 1.00 79.44 90 MET A N 1
ATOM 724 C CA . MET A 1 90 ? 3.486 -9.942 -1.737 1.00 79.44 90 MET A CA 1
ATOM 725 C C . MET A 1 90 ? 4.814 -9.633 -1.043 1.00 79.44 90 MET A C 1
ATOM 727 O O . MET A 1 90 ? 5.859 -10.102 -1.504 1.00 79.44 90 MET A O 1
ATOM 731 N N . SER A 1 91 ? 4.761 -8.871 0.048 1.00 78.62 91 SER A N 1
ATOM 732 C CA . SER A 1 91 ? 5.841 -8.792 1.031 1.00 78.62 91 SER A CA 1
ATOM 733 C C . SER A 1 91 ? 5.735 -9.942 2.036 1.00 78.62 91 SER A C 1
ATOM 735 O O . SER A 1 91 ? 4.738 -10.664 2.087 1.00 78.62 91 SER A O 1
ATOM 737 N N . ASP A 1 92 ? 6.795 -10.143 2.811 1.00 74.12 92 ASP A N 1
ATOM 738 C CA . ASP A 1 92 ? 6.894 -11.139 3.878 1.00 74.12 92 ASP A CA 1
ATOM 739 C C . ASP A 1 92 ? 6.513 -10.588 5.262 1.00 74.12 92 ASP A C 1
ATOM 741 O O . ASP A 1 92 ? 6.520 -11.346 6.233 1.00 74.12 92 ASP A O 1
ATOM 745 N N . GLN A 1 93 ? 6.178 -9.297 5.358 1.00 71.94 93 GLN A N 1
ATOM 746 C CA . GLN A 1 93 ? 5.880 -8.616 6.616 1.00 71.94 93 GLN A CA 1
ATOM 747 C C . GLN A 1 93 ? 4.590 -7.799 6.548 1.00 71.94 93 GLN A C 1
ATOM 749 O O . GLN A 1 93 ? 4.259 -7.195 5.525 1.00 71.94 93 GLN A O 1
ATOM 754 N N . ASP A 1 94 ? 3.905 -7.755 7.690 1.00 74.06 94 ASP A N 1
ATOM 755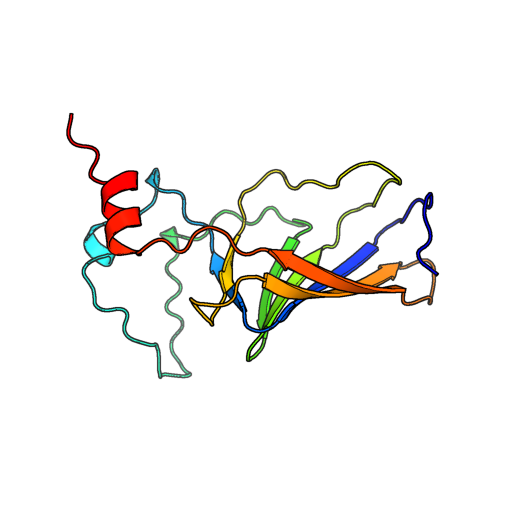 C CA . ASP A 1 94 ? 2.877 -6.764 7.982 1.00 74.06 94 ASP A CA 1
ATOM 756 C C . ASP A 1 94 ? 3.583 -5.472 8.419 1.00 74.06 94 ASP A C 1
ATOM 758 O O . ASP A 1 94 ? 4.089 -5.373 9.543 1.00 74.06 94 ASP A O 1
ATOM 762 N N . ASP A 1 95 ? 3.683 -4.525 7.485 1.00 76.44 95 ASP A N 1
ATOM 763 C CA . ASP A 1 95 ? 4.512 -3.319 7.607 1.00 76.44 95 ASP A CA 1
ATOM 764 C C . ASP A 1 95 ? 3.774 -2.134 8.239 1.00 76.44 95 ASP A C 1
ATOM 766 O O . ASP A 1 95 ? 4.283 -1.447 9.125 1.00 76.44 95 ASP A O 1
ATOM 770 N N . TYR A 1 96 ? 2.556 -1.881 7.766 1.00 80.06 96 TYR A N 1
ATOM 771 C CA . TYR A 1 96 ? 1.789 -0.690 8.099 1.00 80.06 96 TYR A CA 1
ATOM 772 C C . TYR A 1 96 ? 0.289 -0.968 8.052 1.00 80.06 96 TYR A C 1
ATOM 774 O O . TYR A 1 96 ? -0.194 -1.889 7.393 1.00 80.06 96 TYR A O 1
ATOM 782 N N . VAL A 1 97 ? -0.462 -0.102 8.717 1.00 83.69 97 VAL A N 1
ATOM 783 C CA . VAL A 1 97 ? -1.920 -0.061 8.702 1.00 83.69 97 VAL A CA 1
ATOM 784 C C . VAL A 1 97 ? -2.357 1.229 8.020 1.00 83.69 97 VAL A C 1
ATOM 786 O O . VAL A 1 97 ? -1.885 2.310 8.367 1.00 83.69 97 VAL A O 1
ATOM 789 N N . ILE A 1 98 ? -3.270 1.121 7.054 1.00 86.25 98 ILE A N 1
ATOM 790 C CA . ILE A 1 98 ? -3.891 2.278 6.399 1.00 86.25 98 ILE A CA 1
ATOM 791 C C . ILE A 1 98 ? -5.223 2.568 7.084 1.00 86.25 98 ILE A C 1
ATOM 793 O O . ILE A 1 98 ? -6.103 1.707 7.134 1.00 86.25 98 ILE A O 1
ATOM 797 N N . VAL A 1 99 ? -5.397 3.799 7.552 1.00 87.19 99 VAL A N 1
ATOM 798 C CA . VAL A 1 99 ? -6.622 4.276 8.198 1.00 87.19 99 VAL A CA 1
ATOM 799 C C . VAL A 1 99 ? -7.230 5.392 7.354 1.00 87.19 99 VAL A C 1
ATOM 801 O O . VAL A 1 99 ? -6.557 6.347 6.973 1.00 87.19 99 VAL A O 1
ATOM 804 N N . ALA A 1 100 ? -8.517 5.275 7.026 1.00 90.94 100 ALA A N 1
ATOM 805 C CA . ALA A 1 100 ? -9.252 6.364 6.389 1.00 90.94 100 ALA A CA 1
ATOM 806 C C . ALA A 1 100 ? -9.518 7.472 7.415 1.00 90.94 100 ALA A C 1
ATOM 808 O O . ALA A 1 100 ? -10.053 7.208 8.491 1.00 90.94 100 ALA A O 1
ATOM 809 N N . LYS A 1 101 ? -9.185 8.721 7.073 1.00 87.62 101 LYS A N 1
ATOM 810 C CA . LYS A 1 101 ? -9.392 9.867 7.972 1.00 87.62 101 LYS A CA 1
ATOM 811 C C . LYS A 1 101 ? -10.863 10.228 8.145 1.00 87.62 101 LYS A C 1
ATOM 813 O O . LYS A 1 101 ? -11.233 10.789 9.173 1.00 87.62 101 LYS A O 1
ATOM 818 N N . ASP A 1 102 ? -11.694 9.926 7.146 1.00 87.50 102 ASP A N 1
ATOM 819 C CA . ASP A 1 102 ? -13.150 10.001 7.255 1.00 87.50 102 ASP A CA 1
ATOM 820 C C . ASP A 1 102 ? -13.705 8.645 7.737 1.00 87.50 102 ASP A C 1
ATOM 822 O O . ASP A 1 102 ? -13.713 7.684 6.961 1.00 87.50 102 ASP A O 1
ATOM 826 N N . PRO A 1 103 ? -14.224 8.549 8.978 1.00 83.94 103 PRO A N 1
ATOM 827 C CA . PRO A 1 103 ? -14.766 7.304 9.523 1.00 83.94 103 PRO A CA 1
ATOM 828 C C . PRO A 1 103 ? -16.021 6.806 8.798 1.00 83.94 103 PRO A C 1
ATOM 830 O O . PRO A 1 103 ? -16.454 5.680 9.024 1.00 83.94 103 PRO A O 1
ATOM 833 N N . GLN A 1 104 ? -16.669 7.654 7.996 1.00 87.00 104 GLN A N 1
ATOM 834 C CA . GLN A 1 104 ? -17.866 7.303 7.231 1.00 87.00 104 GLN A CA 1
ATOM 835 C C . GLN A 1 104 ? -17.552 6.997 5.763 1.00 87.00 104 GLN A C 1
ATOM 837 O O . GLN A 1 104 ? -18.458 6.631 5.008 1.00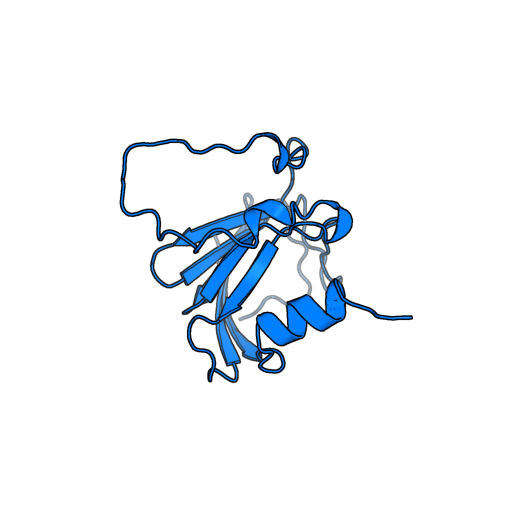 87.00 104 GLN A O 1
ATOM 842 N N . ALA A 1 105 ? -16.291 7.118 5.339 1.00 88.19 105 ALA A N 1
ATOM 843 C CA . ALA A 1 105 ? -15.902 6.766 3.986 1.00 88.19 105 ALA A CA 1
ATOM 844 C C . ALA A 1 105 ? -16.097 5.263 3.773 1.00 88.19 105 ALA A C 1
ATOM 846 O O . ALA A 1 105 ? -15.456 4.449 4.426 1.00 88.19 105 ALA A O 1
ATOM 847 N N . SER A 1 106 ? -16.955 4.892 2.820 1.00 90.12 106 SER A N 1
ATOM 848 C CA . SER A 1 106 ? -17.155 3.499 2.392 1.00 90.12 106 SER A CA 1
ATOM 849 C C . SER A 1 106 ? -16.108 3.028 1.376 1.00 90.12 106 SER A C 1
ATOM 851 O O . SER A 1 106 ? -16.051 1.854 1.015 1.00 90.12 106 SER A O 1
ATOM 853 N N . SER A 1 107 ? -15.331 3.960 0.822 1.00 93.00 107 SER A N 1
ATOM 854 C CA . SER A 1 107 ? -14.261 3.682 -0.132 1.00 93.00 107 SER A CA 1
ATOM 855 C C . SER A 1 107 ? -13.258 4.824 -0.169 1.00 93.00 107 SER A C 1
ATOM 857 O O . SER A 1 107 ? -13.668 5.984 -0.118 1.00 93.00 107 SER A O 1
ATOM 859 N N . VAL A 1 108 ? -11.988 4.500 -0.379 1.00 93.50 108 VAL A N 1
ATOM 860 C CA . VAL A 1 108 ? -10.898 5.462 -0.562 1.00 93.50 108 VAL A CA 1
ATOM 861 C C . VAL A 1 108 ? -10.444 5.472 -2.018 1.00 93.50 108 VAL A C 1
ATOM 863 O O . VAL A 1 108 ? -10.454 4.438 -2.695 1.00 93.50 108 VAL A O 1
ATOM 866 N N . MET A 1 109 ? -10.095 6.654 -2.525 1.00 95.81 109 MET A N 1
ATOM 867 C CA . MET A 1 109 ? -9.476 6.779 -3.842 1.00 95.81 109 MET A CA 1
ATOM 868 C C . MET A 1 109 ? -7.992 6.463 -3.711 1.00 95.81 109 MET A C 1
ATOM 870 O O . MET A 1 109 ? -7.326 6.980 -2.817 1.00 95.81 109 MET A O 1
ATOM 874 N N . VAL A 1 110 ? -7.484 5.648 -4.623 1.00 95.62 110 VAL A N 1
ATOM 875 C CA 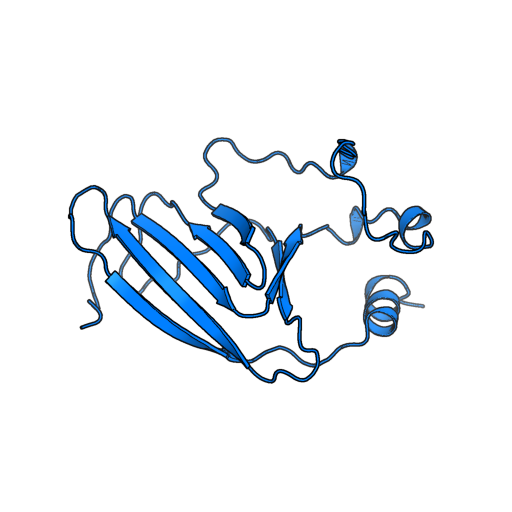. VAL A 1 110 ? -6.075 5.285 -4.693 1.00 95.62 110 VAL A CA 1
ATOM 876 C C . VAL A 1 110 ? -5.566 5.625 -6.080 1.00 95.62 110 VAL A C 1
ATOM 878 O O . VAL A 1 110 ? -6.102 5.129 -7.072 1.00 95.62 110 VAL A O 1
ATOM 881 N N . SER A 1 111 ? -4.540 6.462 -6.153 1.00 95.31 111 SER A N 1
ATOM 882 C CA . SER A 1 111 ? -3.795 6.710 -7.384 1.00 95.31 111 SER A CA 1
ATOM 883 C C . SER A 1 111 ? -2.458 5.983 -7.332 1.00 95.31 111 SER A C 1
ATOM 885 O O . SER A 1 111 ? -1.934 5.676 -6.263 1.00 95.31 111 SER A O 1
ATOM 887 N N . TRP A 1 112 ? -1.924 5.631 -8.495 1.00 95.06 112 TRP A N 1
ATOM 888 C CA . TRP A 1 112 ? -0.620 4.991 -8.576 1.00 95.06 112 TRP A CA 1
ATOM 889 C C . TRP A 1 112 ? 0.153 5.443 -9.804 1.00 95.06 112 TRP A C 1
ATOM 891 O O . TRP A 1 112 ? -0.420 5.765 -10.851 1.00 95.06 112 TRP A O 1
ATOM 901 N N . VAL A 1 113 ? 1.475 5.429 -9.669 1.00 93.12 113 VAL A N 1
ATOM 902 C CA . VAL A 1 113 ? 2.437 5.767 -10.714 1.00 93.12 113 VAL A CA 1
ATOM 903 C C . VAL A 1 113 ? 3.537 4.715 -10.720 1.00 93.12 113 VAL A C 1
ATOM 905 O O . VAL A 1 113 ? 4.183 4.479 -9.708 1.00 93.12 113 VAL A O 1
ATOM 908 N N . LEU A 1 114 ? 3.750 4.087 -11.871 1.00 90.19 114 LEU A N 1
ATOM 909 C CA . LEU A 1 114 ? 4.778 3.089 -12.126 1.00 90.19 114 LEU A CA 1
ATOM 910 C C . LEU A 1 114 ? 5.789 3.635 -13.134 1.00 90.19 114 LEU A C 1
ATOM 912 O O . LEU A 1 114 ? 5.420 4.025 -14.249 1.00 90.19 114 LEU A O 1
ATOM 916 N N . THR A 1 115 ? 7.062 3.579 -12.764 1.00 88.94 115 THR A N 1
ATOM 917 C CA . THR A 1 115 ? 8.203 3.805 -13.655 1.00 88.94 115 THR A CA 1
ATOM 918 C C . THR A 1 115 ? 9.131 2.589 -13.652 1.00 88.94 115 THR A C 1
ATOM 920 O O . THR A 1 115 ? 9.119 1.777 -12.726 1.00 88.94 115 THR A O 1
ATOM 923 N N . GLU A 1 116 ? 9.902 2.416 -14.727 1.00 85.94 116 GLU A N 1
ATOM 924 C CA . GLU A 1 116 ? 10.853 1.310 -14.888 1.00 85.94 116 GLU A CA 1
ATOM 925 C C . GLU A 1 116 ? 12.207 1.888 -15.313 1.00 85.94 116 GLU A C 1
ATOM 927 O O . GLU A 1 116 ? 12.260 2.652 -16.272 1.00 85.94 116 GLU A O 1
ATOM 932 N N . ASP A 1 117 ? 13.314 1.474 -14.692 1.00 73.69 117 ASP A N 1
ATOM 933 C CA . ASP A 1 117 ? 14.660 1.997 -15.019 1.00 73.69 117 ASP A CA 1
ATOM 934 C C . ASP A 1 117 ? 15.038 1.877 -16.508 1.00 73.69 117 ASP A C 1
ATOM 936 O O . ASP A 1 117 ? 15.854 2.632 -17.030 1.00 73.69 117 ASP A O 1
ATOM 940 N N . SER A 1 118 ? 14.483 0.881 -17.198 1.00 71.31 118 SER A N 1
ATOM 941 C CA . SER A 1 118 ? 14.807 0.583 -18.599 1.00 71.31 118 SER A CA 1
ATOM 942 C C . SER A 1 118 ? 13.946 1.330 -19.622 1.00 71.31 118 SER A C 1
ATOM 944 O O . SER A 1 118 ? 14.144 1.150 -20.825 1.00 71.31 118 SER A O 1
ATOM 946 N N . ASN A 1 119 ? 12.963 2.115 -19.173 1.00 68.38 119 ASN A N 1
ATOM 947 C CA . ASN A 1 119 ? 11.964 2.718 -20.043 1.00 68.38 119 ASN A CA 1
ATOM 948 C C . ASN A 1 119 ? 11.452 4.044 -19.462 1.00 68.38 119 ASN A C 1
ATOM 950 O O . ASN A 1 119 ? 10.808 4.050 -18.420 1.00 68.38 119 ASN A O 1
ATOM 954 N N . ASP A 1 120 ? 11.611 5.145 -20.200 1.00 74.00 120 ASP A N 1
ATOM 955 C CA . ASP A 1 120 ? 11.151 6.488 -19.796 1.00 74.00 120 ASP A CA 1
ATOM 956 C C . ASP A 1 120 ? 9.613 6.647 -19.777 1.00 74.00 120 ASP A C 1
ATOM 958 O O . ASP A 1 120 ? 9.078 7.750 -19.641 1.00 74.00 120 ASP A O 1
ATOM 962 N N . ALA A 1 121 ? 8.864 5.557 -19.961 1.00 78.31 121 ALA A N 1
ATOM 963 C CA . ALA A 1 121 ? 7.413 5.581 -19.930 1.00 78.31 121 ALA A CA 1
ATOM 964 C C . ALA A 1 121 ? 6.896 5.578 -18.488 1.00 78.31 121 ALA A C 1
ATOM 966 O O . ALA A 1 121 ? 7.123 4.637 -17.728 1.00 78.31 121 ALA A O 1
ATOM 967 N N . VAL A 1 122 ? 6.105 6.596 -18.158 1.00 86.25 122 VAL A N 1
ATOM 968 C CA . VAL A 1 122 ? 5.333 6.656 -16.916 1.00 86.25 122 VAL A CA 1
ATOM 969 C C . VAL A 1 122 ? 3.969 6.017 -17.158 1.00 86.25 122 VAL A C 1
ATOM 971 O O . VAL A 1 122 ? 3.222 6.451 -18.039 1.00 86.25 122 VAL A O 1
ATOM 974 N N . THR A 1 123 ? 3.633 4.988 -16.381 1.00 88.38 123 THR A N 1
ATOM 975 C CA . THR A 1 123 ? 2.292 4.389 -16.387 1.00 88.38 123 THR A CA 1
ATOM 976 C C . THR A 1 123 ? 1.578 4.779 -15.106 1.00 88.38 123 THR A C 1
ATOM 978 O O . THR A 1 123 ? 2.116 4.574 -14.028 1.00 88.38 123 THR A O 1
ATOM 981 N N . SER A 1 124 ? 0.366 5.312 -15.200 1.00 92.38 124 SER A N 1
ATOM 982 C CA . SER A 1 124 ? -0.425 5.679 -14.027 1.00 92.38 124 SER A CA 1
ATOM 983 C C . SER A 1 124 ? -1.860 5.187 -14.131 1.00 92.38 124 SER A C 1
ATOM 985 O O . SER A 1 124 ? -2.351 4.827 -15.210 1.00 92.38 124 SER A O 1
ATOM 987 N N . GLY A 1 125 ? -2.538 5.171 -12.992 1.00 91.75 125 GLY A N 1
ATOM 988 C CA . GLY A 1 125 ? -3.947 4.841 -12.915 1.00 91.75 125 GLY A CA 1
ATOM 989 C C . GLY A 1 125 ? -4.547 5.194 -11.568 1.00 91.75 125 GLY A C 1
ATOM 990 O O . GLY A 1 125 ? -3.863 5.623 -10.643 1.00 91.75 125 GLY A O 1
ATOM 991 N N . GLU A 1 126 ? -5.854 4.991 -11.483 1.00 95.12 126 GLU A N 1
ATOM 992 C CA . GLU A 1 126 ? -6.645 5.234 -10.287 1.00 95.12 126 GLU A CA 1
ATOM 993 C C . GLU A 1 126 ? -7.589 4.055 -10.067 1.00 95.12 126 GLU A C 1
ATOM 995 O O . GLU A 1 126 ? -8.059 3.422 -11.021 1.00 95.12 126 GLU A O 1
ATOM 1000 N N . LEU A 1 127 ? -7.867 3.752 -8.807 1.00 93.56 127 LEU A N 1
ATOM 1001 C CA . LEU A 1 127 ? -8.844 2.755 -8.399 1.00 93.56 127 LEU A CA 1
ATOM 1002 C C . LEU A 1 127 ? -9.492 3.170 -7.078 1.00 93.56 127 LEU A C 1
ATOM 1004 O O . LEU A 1 127 ? -8.960 3.990 -6.336 1.00 93.56 127 LEU A O 1
ATOM 1008 N N . ARG A 1 128 ? -10.652 2.591 -6.772 1.00 93.81 128 ARG A N 1
ATOM 1009 C CA . ARG A 1 128 ? -11.305 2.770 -5.471 1.00 93.81 128 ARG A CA 1
ATOM 1010 C C . ARG A 1 128 ? -11.219 1.486 -4.668 1.00 93.81 128 ARG A C 1
ATOM 1012 O O . ARG A 1 128 ? -11.614 0.435 -5.172 1.00 93.81 128 ARG A O 1
ATOM 1019 N N . VAL A 1 129 ? -10.742 1.589 -3.432 1.00 91.69 129 VAL A N 1
ATOM 1020 C CA . VAL A 1 129 ? -10.678 0.468 -2.485 1.00 91.69 129 VAL A CA 1
ATOM 1021 C C . VAL A 1 129 ? -11.804 0.637 -1.467 1.00 91.69 129 VAL A C 1
ATOM 1023 O O . VAL A 1 129 ? -11.909 1.718 -0.886 1.00 91.69 129 VAL A O 1
ATOM 1026 N N . PRO A 1 130 ? -12.679 -0.363 -1.261 1.00 92.12 130 PRO A N 1
ATOM 1027 C CA . PRO A 1 130 ? -13.674 -0.305 -0.195 1.00 92.12 130 PRO A CA 1
ATOM 1028 C C . PRO A 1 130 ? -12.988 -0.312 1.176 1.00 92.12 130 PRO A C 1
ATOM 1030 O O . PRO A 1 130 ? -11.991 -1.006 1.368 1.00 92.12 130 PRO A O 1
ATOM 1033 N N . THR A 1 131 ? -13.519 0.454 2.123 1.00 89.06 131 THR A N 1
ATOM 1034 C CA . THR A 1 131 ? -13.050 0.426 3.514 1.00 89.06 131 THR A CA 1
ATOM 1035 C C . THR A 1 131 ? -13.604 -0.799 4.244 1.00 89.06 131 THR A C 1
ATOM 1037 O O . THR A 1 131 ? -14.616 -1.380 3.842 1.00 89.06 131 THR A O 1
ATOM 1040 N N . GLY A 1 132 ? -12.909 -1.220 5.304 1.00 85.50 132 GLY A N 1
ATOM 1041 C CA . GLY A 1 132 ? -13.399 -2.260 6.207 1.00 85.50 132 GLY A CA 1
ATOM 1042 C C . GLY A 1 132 ? -14.599 -1.793 7.034 1.00 85.50 132 GLY A C 1
ATOM 1043 O O . GLY A 1 132 ? -15.009 -0.633 6.970 1.00 85.50 132 GLY A O 1
ATOM 1044 N N . GLU A 1 133 ? -15.161 -2.698 7.835 1.00 81.50 133 GLU A N 1
ATOM 1045 C CA . GLU A 1 133 ? -16.211 -2.322 8.782 1.00 81.50 133 GLU A CA 1
ATOM 1046 C C . GLU A 1 133 ? -15.693 -1.277 9.774 1.00 81.50 133 GLU A C 1
ATOM 1048 O O . GLU A 1 133 ? -14.560 -1.354 10.256 1.00 81.50 133 GLU A O 1
ATOM 1053 N N . LEU A 1 134 ? -16.537 -0.293 10.085 1.00 79.00 134 LEU A N 1
ATOM 1054 C CA . LEU A 1 134 ? -16.220 0.703 11.096 1.00 79.00 134 LEU A CA 1
ATOM 1055 C C . LEU A 1 134 ? -16.190 0.022 12.466 1.00 79.00 134 LEU A C 1
ATOM 1057 O O . LEU A 1 134 ? -17.227 -0.393 12.986 1.00 79.00 134 LEU A O 1
ATOM 1061 N N . ILE A 1 135 ? -15.001 -0.064 13.052 1.00 77.12 135 ILE A N 1
ATOM 1062 C CA . ILE A 1 135 ? -14.791 -0.642 14.376 1.00 77.12 135 ILE A CA 1
ATOM 1063 C C . ILE A 1 135 ? -14.380 0.475 15.330 1.00 77.12 135 ILE A C 1
ATOM 1065 O O . ILE A 1 135 ? -13.487 1.272 15.048 1.00 77.12 135 ILE A O 1
ATOM 1069 N N . ASP A 1 136 ? -15.043 0.527 16.480 1.00 75.19 136 ASP A N 1
ATOM 1070 C CA . ASP A 1 136 ? -14.652 1.409 17.574 1.00 75.19 136 ASP A CA 1
ATOM 1071 C C . ASP A 1 136 ? -13.325 0.931 18.188 1.00 75.19 136 ASP A C 1
ATOM 1073 O O . ASP A 1 136 ? -13.181 -0.245 18.531 1.00 75.19 136 ASP A O 1
ATOM 1077 N N . ALA A 1 137 ? -12.361 1.841 18.350 1.00 72.56 137 ALA A N 1
ATOM 1078 C CA . ALA A 1 137 ? -11.025 1.508 18.843 1.00 72.56 137 ALA A CA 1
ATOM 1079 C C . ALA A 1 137 ? -11.041 0.868 20.244 1.00 72.56 137 ALA A C 1
ATOM 1081 O O . ALA A 1 137 ? -10.247 -0.032 20.515 1.00 72.56 137 ALA A O 1
ATOM 1082 N N . ALA A 1 138 ? -11.968 1.262 21.125 1.00 72.69 138 ALA A N 1
ATOM 1083 C CA . ALA A 1 138 ? -12.102 0.644 22.442 1.00 72.69 138 ALA A CA 1
ATOM 1084 C C . ALA A 1 138 ? -12.680 -0.776 22.344 1.00 72.69 138 ALA A C 1
ATOM 1086 O O . ALA A 1 138 ? -12.292 -1.654 23.117 1.00 72.69 138 ALA A O 1
ATOM 1087 N N . ASN A 1 139 ? -13.578 -1.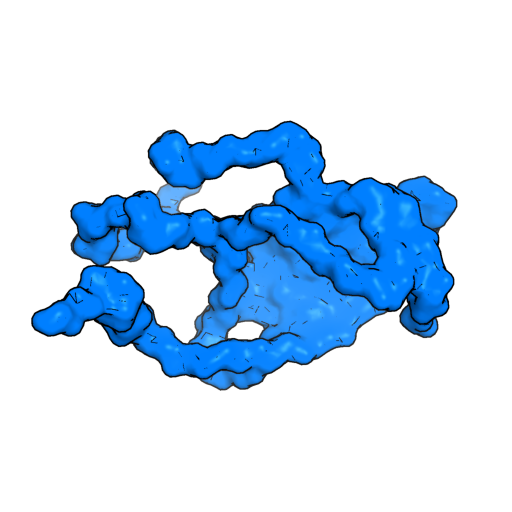029 21.388 1.00 73.62 139 ASN A N 1
ATOM 1088 C CA . ASN A 1 139 ? -14.064 -2.382 21.104 1.00 73.62 139 ASN A CA 1
ATOM 1089 C C . ASN A 1 139 ? -12.978 -3.263 20.474 1.00 73.62 139 ASN A C 1
ATOM 1091 O O . ASN A 1 139 ? -12.872 -4.436 20.842 1.00 73.62 139 ASN A O 1
ATOM 1095 N N . LEU A 1 140 ? -12.144 -2.712 19.585 1.00 73.62 140 LEU A N 1
ATOM 1096 C CA . LEU A 1 140 ? -10.980 -3.413 19.040 1.00 73.62 140 LEU A CA 1
ATOM 1097 C C . LEU A 1 140 ? -10.015 -3.800 20.164 1.00 73.62 140 LEU A C 1
ATOM 1099 O O . LEU A 1 140 ? -9.675 -4.973 20.298 1.00 73.62 140 LEU A O 1
ATOM 1103 N N . PHE A 1 141 ? -9.661 -2.843 21.026 1.00 68.38 141 PHE A N 1
ATOM 1104 C CA . PHE A 1 141 ? -8.775 -3.075 22.164 1.00 68.38 141 PHE A CA 1
ATOM 1105 C C . PHE A 1 141 ? -9.301 -4.188 23.080 1.00 68.38 141 PHE A C 1
ATOM 1107 O O . PHE A 1 141 ? -8.576 -5.122 23.410 1.00 68.38 141 PHE A O 1
ATOM 1114 N N . LYS A 1 142 ? -10.593 -4.151 23.432 1.00 74.00 142 LYS A N 1
ATOM 1115 C CA . LYS A 1 142 ? -11.222 -5.211 24.235 1.00 74.00 142 LYS A CA 1
ATOM 1116 C C . LYS A 1 142 ? -11.159 -6.579 23.561 1.00 74.00 142 LYS A C 1
ATOM 1118 O O . LYS A 1 142 ? -10.875 -7.572 24.216 1.00 74.00 142 LYS A O 1
ATOM 1123 N N . THR A 1 143 ? -11.419 -6.635 22.261 1.00 72.00 143 THR A N 1
ATOM 1124 C CA . THR A 1 143 ? -11.486 -7.904 21.524 1.00 72.00 143 THR A CA 1
ATOM 1125 C C . THR A 1 143 ? -10.112 -8.547 21.353 1.00 72.00 143 THR A C 1
ATOM 1127 O O . THR A 1 143 ? -9.994 -9.770 21.421 1.00 72.00 143 THR A O 1
ATOM 1130 N N . VAL A 1 144 ? -9.081 -7.732 21.119 1.00 69.06 144 VAL A N 1
ATOM 1131 C CA . VAL A 1 144 ? -7.711 -8.206 20.897 1.00 69.06 144 VAL A CA 1
ATOM 1132 C C . VAL A 1 144 ? -7.024 -8.532 22.224 1.00 69.06 144 VAL A C 1
ATOM 1134 O O . VAL A 1 144 ? -6.406 -9.585 22.335 1.00 69.06 144 VAL A O 1
ATOM 1137 N N . PHE A 1 145 ? -7.183 -7.678 23.240 1.00 62.81 145 PHE A N 1
ATOM 1138 C CA . PHE A 1 145 ? -6.358 -7.721 24.452 1.00 62.81 145 PHE A CA 1
ATOM 1139 C C . PHE A 1 145 ? -7.099 -8.127 25.732 1.00 62.81 145 PHE A C 1
ATOM 1141 O O . PHE A 1 145 ? -6.459 -8.505 26.707 1.00 62.81 145 PHE A O 1
ATOM 1148 N N . LEU A 1 146 ? -8.434 -8.064 25.762 1.00 62.84 146 LEU A N 1
ATOM 1149 C CA . LEU A 1 146 ? -9.247 -8.390 26.944 1.00 62.84 146 LEU A CA 1
ATOM 1150 C C . LEU A 1 146 ? -10.123 -9.627 26.720 1.00 62.84 146 LEU A C 1
ATOM 1152 O O . LEU A 1 146 ? -11.230 -9.690 27.249 1.00 62.84 146 LEU A O 1
ATOM 1156 N N . LYS A 1 147 ? -9.655 -10.618 25.947 1.00 52.56 147 LYS A N 1
ATOM 1157 C CA . LYS A 1 147 ? -10.302 -11.939 25.919 1.00 52.56 147 LYS A CA 1
ATOM 1158 C C . LYS A 1 147 ? -10.340 -12.510 27.343 1.00 52.56 147 LYS A C 1
ATOM 1160 O O . LYS A 1 147 ? -9.356 -13.070 27.812 1.00 52.56 147 LYS A O 1
ATOM 1165 N N . GLU A 1 148 ? -11.474 -12.343 28.018 1.00 46.88 148 GLU A N 1
ATOM 1166 C CA . GLU A 1 148 ? -11.834 -13.104 29.210 1.00 46.88 148 GLU A CA 1
ATOM 1167 C C . GLU A 1 148 ? -12.061 -14.564 28.782 1.00 46.88 148 GLU A C 1
ATOM 1169 O O . GLU A 1 148 ? -12.861 -14.828 27.878 1.00 46.88 148 GLU A O 1
ATOM 1174 N N . GLU A 1 149 ? -11.321 -15.497 29.392 1.00 40.47 149 GLU A N 1
ATOM 1175 C CA . GLU A 1 149 ? -11.751 -16.900 29.511 1.00 40.47 149 GLU A CA 1
ATOM 1176 C C . GLU A 1 149 ? -12.984 -17.011 30.418 1.00 40.47 149 GLU A C 1
ATOM 1178 O O . GLU A 1 149 ? -13.010 -16.334 31.474 1.00 40.47 149 GLU A O 1
#

Foldseek 3Di:
DDDAFDKAFQKKKKKKWAQKDKDWDDDPVLDPVVCVPPPPPPPPDPDDPPPPVSRDDPPDVPDQWDWDDDVRMIMIIGGDRIDGHPDDDDDPDPTIDMGRNDLPQQKIKMKMWMDGPVDPDIDIDIDIDGDDDRDDPVNVCCVSPVPDD

Sequence (149 aa):
MVSRDRFVSKPHLIVTFHGCELVDHLDPDDADYEKAVEPVLRSTDPLRPAFDYSTLRPLIRDYPVTWSNCGEDAEVVLTPESFRPNVPWMSDQDDYVIVAKDPQASSVMVSWVLTEDSNDAVTSGELRVPTGELIDAANLFKTVFLKEE

Secondary structure (DSSP, 8-state):
---TT--EESEEEEEEETTEEEEE---GGG--TTTTTS-------TT-----GGG-----TT-SEEEEEETTEEEEEE--SEE-TTS----SS--EEEEESSTT-SEEEEEEEEEETTEEEEEEEEEEEEP-----HHHHHHHHH----

pLDDT: mean 73.06, std 18.64, range [32.62, 95.81]

Organism: NCBI:txid861266

Radius of gyration: 18.44 Å; chains: 1; bounding box: 37×38×52 Å